Protein AF-A0A2D8NLB7-F1 (afdb_monomer)

Secondary structure (DSSP, 8-state):
-HHHHHHHHHHHTT-EEEEE-SSEEEEEEEEPPPHHHHHHHHHHHHTT------EEEEEEEEE-TTS-EEEEEE-PPPTTS---TTT---SEETT----------

Foldseek 3Di:
DVVVVVVVVLVVLQWAWDDDDPFKTKTKHKQAFDPVLVVVQVVCVVVVHDGDGIWIKMWMWGQDPVRWIWIDIDTDDDPPGDPPVSNDDDGTIDPPPPPPDPPDD

Structure (mmCIF, N/CA/C/O backbone):
data_AF-A0A2D8NLB7-F1
#
_entry.id   AF-A0A2D8NLB7-F1
#
loop_
_atom_site.group_PDB
_atom_site.id
_atom_site.type_symbol
_atom_site.label_atom_id
_atom_site.label_alt_id
_atom_site.label_comp_id
_atom_site.label_asym_id
_atom_site.label_entity_id
_atom_site.label_seq_id
_atom_site.pdbx_PDB_ins_code
_atom_site.Cartn_x
_atom_site.Cartn_y
_atom_site.Cartn_z
_atom_site.occupancy
_atom_site.B_iso_or_equiv
_atom_site.auth_seq_id
_atom_site.auth_comp_id
_atom_site.auth_asym_id
_atom_site.auth_atom_id
_atom_site.pdbx_PDB_model_num
ATOM 1 N N . MET A 1 1 ? -9.890 -0.763 19.628 1.00 65.69 1 MET A N 1
ATOM 2 C CA . MET A 1 1 ? -8.930 -1.892 19.518 1.00 65.69 1 MET A CA 1
ATOM 3 C C . MET A 1 1 ? -8.870 -2.518 18.120 1.00 65.69 1 MET A C 1
ATOM 5 O O . MET A 1 1 ? -7.811 -3.021 17.770 1.00 65.69 1 MET A O 1
ATOM 9 N N . ALA A 1 2 ? -9.931 -2.452 17.302 1.00 78.81 2 ALA A N 1
ATOM 10 C CA . ALA A 1 2 ? -9.944 -3.029 15.949 1.00 78.81 2 ALA A CA 1
ATOM 11 C C . ALA A 1 2 ? -8.833 -2.490 15.020 1.00 78.81 2 ALA A C 1
ATOM 13 O O . ALA A 1 2 ? -8.171 -3.277 14.353 1.00 78.81 2 ALA A O 1
ATOM 14 N N . LEU A 1 3 ? -8.561 -1.177 15.045 1.00 81.25 3 LEU A N 1
ATOM 15 C CA . LEU A 1 3 ? -7.503 -0.560 14.229 1.00 81.25 3 LEU A CA 1
ATOM 16 C C . LEU A 1 3 ? -6.117 -1.152 14.529 1.00 81.25 3 LEU A C 1
ATOM 18 O O . LEU A 1 3 ? -5.390 -1.528 13.619 1.00 81.25 3 LEU A O 1
ATOM 22 N N . ALA A 1 4 ? -5.768 -1.290 15.810 1.00 83.38 4 ALA A N 1
ATOM 23 C CA . ALA A 1 4 ? -4.479 -1.845 16.220 1.00 83.38 4 ALA A CA 1
ATOM 24 C C . ALA A 1 4 ? -4.326 -3.325 15.824 1.00 83.38 4 ALA A C 1
ATOM 26 O O . ALA A 1 4 ? -3.232 -3.754 15.462 1.00 83.38 4 ALA A O 1
ATOM 27 N N . ALA A 1 5 ? -5.415 -4.101 15.870 1.00 84.94 5 ALA A N 1
ATOM 28 C CA . ALA A 1 5 ? -5.411 -5.495 15.437 1.00 84.94 5 ALA A CA 1
ATOM 29 C C . ALA A 1 5 ? -5.217 -5.626 13.917 1.00 84.94 5 ALA A C 1
ATOM 31 O O . ALA A 1 5 ? -4.393 -6.430 13.483 1.00 84.94 5 ALA A O 1
ATOM 32 N N . GLU A 1 6 ? -5.911 -4.804 13.121 1.00 83.69 6 GLU A N 1
ATOM 33 C CA . GLU A 1 6 ? -5.748 -4.772 11.662 1.00 83.69 6 GLU A CA 1
ATOM 34 C C . GLU A 1 6 ? -4.319 -4.362 11.286 1.00 83.69 6 GLU A C 1
ATOM 36 O O . GLU A 1 6 ? -3.659 -5.073 10.533 1.00 83.69 6 GLU A O 1
ATOM 41 N N . VAL A 1 7 ? -3.794 -3.282 11.875 1.00 86.06 7 VAL A N 1
ATOM 42 C CA . VAL A 1 7 ? -2.414 -2.822 11.639 1.00 86.06 7 VAL A CA 1
ATOM 43 C C . VAL A 1 7 ? -1.406 -3.927 11.955 1.00 86.06 7 VAL A C 1
ATOM 45 O O . VAL A 1 7 ? -0.535 -4.213 11.140 1.00 86.06 7 VAL A O 1
ATOM 48 N N . LYS A 1 8 ? -1.564 -4.622 13.087 1.00 87.75 8 LYS A N 1
ATOM 49 C CA . LYS A 1 8 ? -0.681 -5.732 13.472 1.00 87.75 8 LYS A CA 1
ATOM 50 C C . LYS A 1 8 ? -0.773 -6.929 12.517 1.00 87.75 8 LYS A C 1
ATOM 52 O O . LYS A 1 8 ? 0.225 -7.616 12.303 1.00 87.75 8 LYS A O 1
ATOM 57 N N . SER A 1 9 ? -1.951 -7.199 11.948 1.00 86.25 9 SER A N 1
ATOM 58 C CA . SER A 1 9 ? -2.095 -8.210 10.892 1.00 86.25 9 SER A CA 1
ATOM 59 C C . SER A 1 9 ? -1.334 -7.793 9.636 1.00 86.25 9 SER A C 1
ATOM 61 O O . SER A 1 9 ? -0.605 -8.601 9.071 1.00 86.25 9 SER A O 1
ATOM 63 N N . ARG A 1 10 ? -1.438 -6.523 9.234 1.00 86.06 10 ARG A N 1
ATOM 64 C CA . ARG A 1 10 ? -0.761 -6.000 8.039 1.00 86.06 10 ARG A CA 1
ATOM 65 C C . ARG A 1 10 ? 0.752 -5.959 8.192 1.00 86.06 10 ARG A C 1
ATOM 67 O O . ARG A 1 10 ? 1.456 -6.317 7.255 1.00 86.06 10 ARG A O 1
ATOM 74 N N . GLU A 1 11 ? 1.254 -5.626 9.377 1.00 87.25 11 GLU A N 1
ATOM 75 C CA . GLU A 1 11 ? 2.687 -5.732 9.681 1.00 87.25 11 GLU A CA 1
ATOM 76 C C . GLU A 1 11 ? 3.201 -7.165 9.482 1.00 87.25 11 GLU A C 1
ATOM 78 O O . GLU A 1 11 ? 4.278 -7.370 8.923 1.00 87.25 11 GLU A O 1
ATOM 83 N N . ARG A 1 12 ? 2.403 -8.178 9.849 1.00 86.75 12 ARG A N 1
ATOM 84 C CA . ARG A 1 12 ? 2.743 -9.589 9.602 1.00 86.75 12 ARG A CA 1
ATOM 85 C C . ARG A 1 12 ? 2.752 -9.949 8.113 1.00 86.75 12 ARG A C 1
ATOM 87 O O . ARG A 1 12 ? 3.556 -10.783 7.707 1.00 86.75 12 ARG A O 1
ATOM 94 N N . ASP A 1 13 ? 1.902 -9.309 7.316 1.00 83.94 13 ASP A N 1
ATOM 95 C CA . ASP A 1 13 ? 1.851 -9.474 5.857 1.00 83.94 13 ASP A CA 1
ATOM 96 C C . ASP A 1 13 ? 2.973 -8.700 5.129 1.00 83.94 13 ASP A C 1
ATOM 98 O O . ASP A 1 13 ? 3.065 -8.745 3.901 1.00 83.94 13 ASP A O 1
ATOM 102 N N . GLY A 1 14 ? 3.848 -8.014 5.874 1.00 84.88 14 GLY A N 1
ATOM 103 C CA . GLY A 1 14 ? 4.999 -7.285 5.344 1.00 84.88 14 GLY A CA 1
ATOM 104 C C . GLY A 1 14 ? 4.721 -5.818 5.019 1.00 84.88 14 GLY A C 1
ATOM 105 O O . GLY A 1 14 ? 5.481 -5.219 4.261 1.00 84.88 14 GLY A O 1
ATOM 106 N N . TRP A 1 15 ? 3.640 -5.237 5.541 1.00 88.69 15 TRP A N 1
ATOM 107 C CA . TRP A 1 15 ? 3.399 -3.796 5.467 1.00 88.69 15 TRP A CA 1
ATOM 108 C C . TRP A 1 15 ? 4.168 -3.057 6.567 1.00 88.69 15 TRP A C 1
ATOM 110 O O . TRP A 1 15 ? 4.135 -3.447 7.730 1.00 88.69 15 TRP A O 1
ATOM 120 N N . SER A 1 16 ? 4.798 -1.943 6.225 1.00 89.44 16 SER A N 1
ATOM 121 C CA . SER A 1 16 ? 5.507 -1.068 7.159 1.00 89.44 16 SER A CA 1
ATOM 122 C C . SER A 1 16 ? 4.682 0.183 7.424 1.00 89.44 16 SER A C 1
ATOM 124 O O . SER A 1 16 ? 4.165 0.788 6.491 1.00 89.44 16 SER A O 1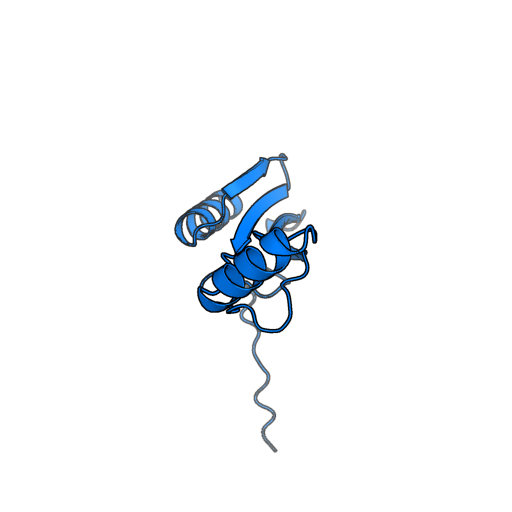
ATOM 126 N N . VAL A 1 17 ? 4.540 0.608 8.679 1.00 90.75 17 VAL A N 1
ATOM 127 C CA . VAL A 1 17 ? 3.805 1.845 8.984 1.00 90.75 17 VAL A CA 1
ATOM 128 C C . VAL A 1 17 ? 4.653 3.066 8.634 1.00 90.75 17 VAL A C 1
ATOM 130 O O . VAL A 1 17 ? 5.771 3.192 9.125 1.00 90.75 17 VAL A O 1
ATOM 133 N N . VAL A 1 18 ? 4.098 3.970 7.826 1.00 91.31 18 VAL A N 1
ATOM 134 C CA . VAL A 1 18 ? 4.749 5.227 7.419 1.00 91.31 18 VAL A CA 1
ATOM 135 C C . VAL A 1 18 ? 4.198 6.409 8.204 1.00 91.31 18 VAL A C 1
ATOM 137 O O . VAL A 1 18 ? 4.950 7.295 8.592 1.00 91.31 18 VAL A O 1
ATOM 140 N N . ASP A 1 19 ? 2.891 6.407 8.466 1.00 90.19 19 ASP A N 1
ATOM 141 C CA . ASP A 1 19 ? 2.223 7.491 9.179 1.00 90.19 19 ASP A CA 1
ATOM 142 C C . ASP A 1 19 ? 1.130 6.954 10.110 1.00 90.19 19 ASP A C 1
ATOM 144 O O . ASP A 1 19 ? 0.389 6.026 9.763 1.00 90.19 19 ASP A O 1
ATOM 148 N N . ARG A 1 20 ? 1.037 7.537 11.310 1.00 88.38 20 ARG A N 1
ATOM 149 C CA . ARG A 1 20 ? 0.019 7.214 12.318 1.00 88.38 20 ARG A CA 1
ATOM 150 C C . ARG A 1 20 ? -0.656 8.496 12.778 1.00 88.38 20 ARG A C 1
ATOM 152 O O . ARG A 1 20 ? -0.087 9.279 13.531 1.00 88.38 20 ARG A O 1
ATOM 159 N N . SER A 1 21 ? -1.912 8.640 12.393 1.00 86.31 21 SER A N 1
ATOM 160 C CA . SER A 1 21 ? -2.843 9.620 12.929 1.00 86.31 21 SER A CA 1
ATOM 161 C C . SER A 1 21 ? -3.770 8.967 13.960 1.00 86.31 21 SER A C 1
ATOM 163 O O . SER A 1 21 ? -3.894 7.744 14.038 1.00 86.31 21 SER A O 1
ATOM 165 N N . THR A 1 22 ? -4.460 9.785 14.754 1.00 81.31 22 THR A N 1
ATOM 166 C CA . THR A 1 22 ? -5.438 9.323 15.752 1.00 81.31 22 THR A CA 1
ATOM 167 C C . THR A 1 22 ? -6.568 8.503 15.121 1.00 81.31 22 THR A C 1
ATOM 169 O O . THR A 1 22 ? -7.068 7.568 15.743 1.00 81.31 22 THR A O 1
ATOM 172 N N . PHE A 1 23 ? -6.940 8.824 13.878 1.00 84.06 23 PHE A N 1
ATOM 173 C CA . PHE A 1 23 ? -8.062 8.203 13.164 1.00 84.06 23 PHE A CA 1
ATOM 174 C C . PHE A 1 23 ? -7.651 7.487 11.878 1.00 84.06 23 PHE A C 1
ATOM 176 O O . PHE A 1 23 ? -8.495 6.889 11.220 1.00 84.06 23 PHE A O 1
ATOM 183 N N . ALA A 1 24 ? -6.376 7.539 11.494 1.00 87.19 24 ALA A N 1
ATOM 184 C CA . ALA A 1 24 ? -5.912 6.937 10.253 1.00 87.19 24 ALA A CA 1
ATOM 185 C C . ALA A 1 24 ? -4.495 6.391 10.394 1.00 87.19 24 ALA A C 1
ATOM 187 O O . ALA A 1 24 ? -3.666 6.967 11.090 1.00 87.19 24 ALA A O 1
ATOM 188 N N . VAL A 1 25 ? -4.202 5.294 9.707 1.00 90.50 25 VAL A N 1
ATOM 189 C CA 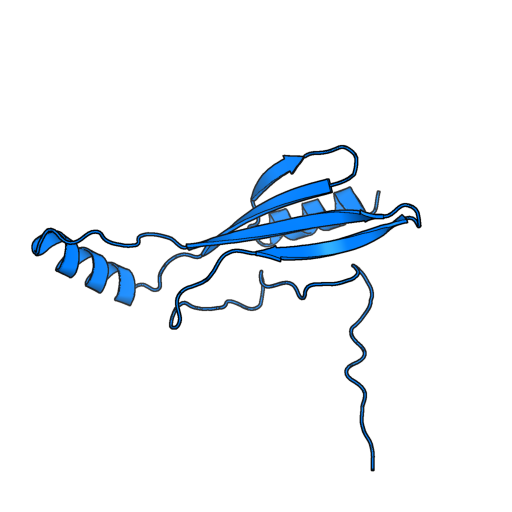. VAL A 1 25 ? -2.854 4.731 9.614 1.00 90.50 25 VAL A CA 1
ATOM 190 C C . VAL A 1 25 ? -2.524 4.520 8.149 1.00 90.50 25 VAL A C 1
ATOM 192 O O . VAL A 1 25 ? -3.295 3.891 7.424 1.00 90.50 25 VAL A O 1
ATOM 195 N N . THR A 1 26 ? -1.373 5.034 7.724 1.00 91.44 26 THR A N 1
ATOM 196 C CA . THR A 1 26 ? -0.834 4.801 6.384 1.00 91.44 26 THR A CA 1
ATOM 197 C C . THR A 1 26 ? 0.330 3.830 6.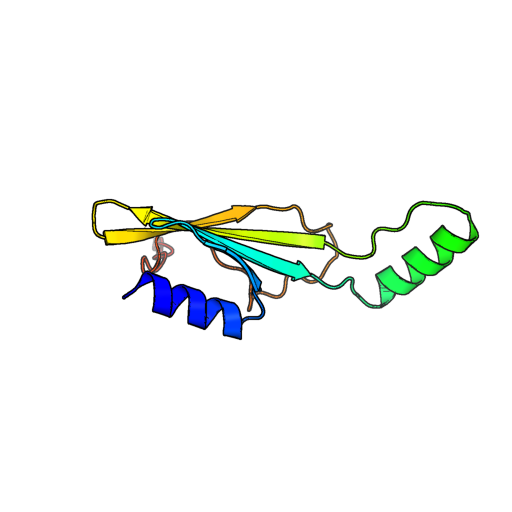484 1.00 91.44 26 THR A C 1
ATOM 199 O O . THR A 1 26 ? 1.273 4.031 7.251 1.00 91.44 26 THR A O 1
ATOM 202 N N . MET A 1 27 ? 0.261 2.765 5.700 1.00 91.94 27 MET A N 1
ATOM 203 C CA . MET A 1 27 ? 1.264 1.716 5.617 1.00 91.94 27 MET A CA 1
ATOM 204 C C . MET A 1 27 ? 1.783 1.621 4.183 1.00 91.94 27 MET A C 1
ATOM 206 O O . MET A 1 27 ? 1.052 1.917 3.241 1.00 91.94 27 MET A O 1
ATOM 210 N N . VAL A 1 28 ? 3.028 1.198 4.011 1.00 90.12 28 VAL A N 1
ATOM 211 C CA . VAL A 1 28 ? 3.669 0.965 2.716 1.00 90.12 28 VAL A CA 1
ATOM 212 C C . VAL A 1 28 ? 4.110 -0.486 2.609 1.00 90.12 28 VAL A C 1
ATOM 214 O O . VAL A 1 28 ? 4.516 -1.099 3.595 1.00 90.12 28 VAL A O 1
ATOM 217 N N . HIS A 1 29 ? 4.024 -1.043 1.413 1.00 86.94 29 HIS A N 1
ATOM 218 C CA . HIS A 1 29 ? 4.575 -2.339 1.074 1.00 86.94 29 HIS A CA 1
ATOM 219 C C . HIS A 1 29 ? 5.490 -2.196 -0.137 1.00 86.94 29 HIS A C 1
ATOM 221 O O . HIS A 1 29 ? 5.061 -1.745 -1.202 1.00 86.94 29 HIS A O 1
ATOM 227 N N . ASP A 1 30 ? 6.742 -2.612 0.034 1.00 84.25 30 ASP A N 1
ATOM 228 C CA . ASP A 1 30 ? 7.711 -2.685 -1.051 1.00 84.25 30 ASP A CA 1
ATOM 229 C C . ASP A 1 30 ? 7.468 -3.936 -1.888 1.00 84.25 30 ASP A C 1
ATOM 231 O O . ASP A 1 30 ? 7.778 -5.065 -1.487 1.00 84.25 30 ASP A O 1
ATOM 235 N N . VAL A 1 31 ? 6.951 -3.738 -3.097 1.00 80.62 31 VAL A N 1
ATOM 236 C CA . VAL A 1 31 ? 6.854 -4.811 -4.077 1.00 80.62 31 VAL A CA 1
ATOM 237 C C . VAL A 1 31 ? 8.227 -4.959 -4.712 1.00 80.62 31 VAL A C 1
ATOM 239 O O . VAL A 1 31 ? 8.706 -4.072 -5.417 1.00 80.62 31 VAL A O 1
ATOM 242 N N . ARG A 1 32 ? 8.891 -6.089 -4.458 1.00 76.38 32 ARG A N 1
ATOM 243 C CA . ARG A 1 32 ? 10.170 -6.366 -5.114 1.00 76.38 32 ARG A CA 1
ATOM 244 C C . ARG A 1 32 ? 9.953 -6.684 -6.593 1.00 76.38 32 ARG A C 1
ATOM 246 O O . ARG A 1 32 ? 9.030 -7.441 -6.920 1.00 76.38 32 ARG A O 1
ATOM 253 N N . PRO A 1 33 ? 10.831 -6.183 -7.477 1.00 75.94 33 PRO A N 1
ATOM 254 C CA . PRO A 1 33 ? 10.818 -6.581 -8.869 1.00 75.94 33 PRO A CA 1
ATOM 255 C C . PRO A 1 33 ? 11.045 -8.094 -8.980 1.00 75.94 33 PRO A C 1
ATOM 257 O O . PRO A 1 33 ? 11.801 -8.681 -8.194 1.00 75.94 33 PRO A O 1
ATOM 260 N N . PRO A 1 34 ? 10.432 -8.749 -9.973 1.00 78.94 34 PRO A N 1
ATOM 261 C CA . PRO A 1 34 ? 10.799 -10.114 -10.301 1.00 78.94 34 PRO A CA 1
ATOM 262 C C . PRO A 1 34 ? 12.269 -10.165 -10.742 1.00 78.94 34 PRO A C 1
ATOM 264 O O . PRO A 1 34 ? 12.810 -9.203 -11.286 1.00 78.94 34 PRO A O 1
ATOM 267 N N . TRP A 1 35 ? 12.926 -11.306 -10.537 1.00 83.31 35 TRP A N 1
ATOM 268 C CA . TRP A 1 35 ? 14.361 -11.457 -10.810 1.00 83.31 35 TRP A CA 1
ATOM 269 C C . TRP A 1 35 ? 14.746 -11.104 -12.259 1.00 83.31 35 TRP A C 1
ATOM 271 O O . TRP A 1 35 ? 15.820 -10.557 -12.492 1.00 83.31 35 TRP A O 1
ATOM 281 N N . TRP A 1 36 ? 13.861 -11.346 -13.233 1.00 82.00 36 TRP A N 1
ATOM 282 C CA . TRP A 1 36 ? 14.102 -10.978 -14.630 1.00 82.00 36 TRP A CA 1
ATOM 283 C C . TRP A 1 36 ? 14.154 -9.455 -14.826 1.00 82.00 36 TRP A C 1
ATOM 285 O O . TRP A 1 36 ? 14.939 -8.967 -15.633 1.00 82.00 36 TRP A O 1
ATOM 295 N N . GLN A 1 37 ? 13.379 -8.685 -14.056 1.00 82.94 37 GLN A N 1
ATOM 296 C CA . GLN A 1 37 ? 13.390 -7.223 -14.119 1.00 82.94 37 GLN A CA 1
ATOM 297 C C . GLN A 1 37 ? 14.706 -6.669 -13.563 1.00 82.94 37 GLN A C 1
ATOM 299 O O . GLN A 1 37 ? 15.196 -5.669 -14.073 1.00 82.94 37 GLN A O 1
ATOM 304 N N . MET A 1 38 ? 15.330 -7.337 -12.586 1.00 81.44 38 MET A N 1
ATOM 305 C CA . MET A 1 38 ? 16.674 -6.966 -12.118 1.00 81.44 38 MET A CA 1
ATOM 306 C C . MET A 1 38 ? 17.714 -7.086 -13.240 1.00 81.44 38 MET A C 1
ATOM 308 O O . MET A 1 38 ? 18.580 -6.222 -13.356 1.00 81.44 38 MET A O 1
ATOM 312 N N . LEU A 1 39 ? 17.600 -8.100 -14.108 1.00 84.38 39 LEU A N 1
ATOM 313 C CA . LEU A 1 39 ? 18.458 -8.218 -15.293 1.00 84.38 39 LEU A CA 1
ATOM 314 C C . LEU A 1 39 ? 18.198 -7.089 -16.292 1.00 84.38 39 LEU A C 1
ATOM 316 O O . LEU A 1 39 ? 19.148 -6.493 -16.787 1.00 84.38 39 LEU A O 1
ATOM 320 N N . VAL A 1 40 ? 16.931 -6.755 -16.554 1.00 83.12 40 VAL A N 1
ATOM 321 C CA . VAL A 1 40 ? 16.573 -5.631 -17.438 1.00 83.12 40 VAL A CA 1
ATOM 322 C C . VAL A 1 40 ? 17.119 -4.310 -16.892 1.00 83.12 40 VAL A C 1
ATOM 324 O O . VAL A 1 40 ? 17.722 -3.547 -17.638 1.00 83.12 40 VAL A O 1
ATOM 327 N N . THR A 1 41 ? 16.971 -4.066 -15.591 1.00 83.19 41 THR A N 1
ATOM 328 C CA . THR A 1 41 ? 17.534 -2.909 -14.882 1.00 83.19 41 THR A CA 1
ATOM 329 C C . THR A 1 41 ? 19.053 -2.849 -15.025 1.00 83.19 41 THR A C 1
ATOM 331 O O . THR A 1 41 ? 19.586 -1.790 -15.347 1.00 83.19 41 THR A O 1
ATOM 334 N N . LEU A 1 42 ? 19.752 -3.975 -14.850 1.00 84.75 42 LEU A N 1
ATOM 335 C CA . LEU A 1 42 ? 21.203 -4.042 -15.026 1.00 84.75 42 LEU A CA 1
ATOM 336 C C . LEU A 1 42 ? 21.610 -3.710 -16.468 1.00 84.75 42 LEU A C 1
ATOM 338 O O . LEU A 1 42 ? 22.517 -2.912 -16.676 1.00 84.75 42 LEU A O 1
ATOM 342 N N . VAL A 1 43 ? 20.917 -4.276 -17.460 1.00 85.06 43 VAL A N 1
ATOM 343 C CA . VAL A 1 43 ? 21.169 -3.994 -18.880 1.00 85.06 43 VAL A CA 1
ATOM 344 C C . VAL A 1 43 ? 20.920 -2.517 -19.188 1.00 85.06 43 VAL A C 1
ATOM 346 O O . VAL A 1 43 ? 21.780 -1.876 -19.777 1.00 85.06 43 VAL A O 1
ATOM 349 N N . LEU A 1 44 ? 19.798 -1.942 -18.750 1.00 84.25 44 LEU A N 1
ATOM 350 C CA . LEU A 1 44 ? 19.470 -0.527 -18.961 1.00 84.25 44 LEU A CA 1
ATOM 35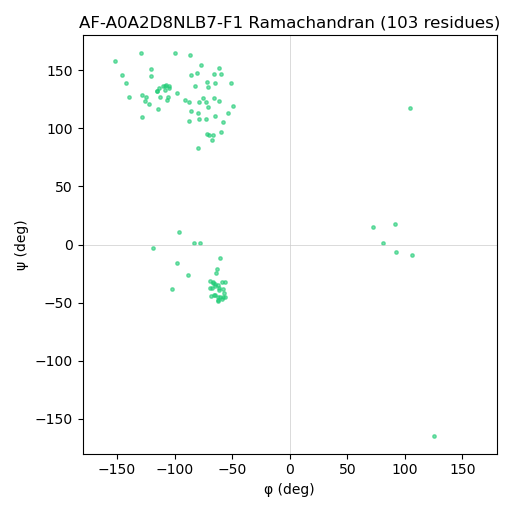1 C C . LEU A 1 44 ? 20.485 0.422 -18.310 1.00 84.25 44 LEU A C 1
ATOM 353 O O . LEU A 1 44 ? 20.858 1.424 -18.921 1.00 84.25 44 LEU A O 1
ATOM 357 N N . ALA A 1 45 ? 20.974 0.087 -17.114 1.00 85.06 45 ALA A N 1
ATOM 358 C CA . ALA A 1 45 ? 22.003 0.864 -16.432 1.00 85.06 45 ALA A CA 1
ATOM 359 C C . ALA A 1 45 ? 23.318 0.909 -17.231 1.00 85.06 45 ALA A C 1
ATOM 361 O O . ALA A 1 45 ? 23.967 1.953 -17.269 1.00 85.06 45 ALA A O 1
ATOM 362 N N . LEU A 1 46 ? 23.679 -0.174 -17.936 1.00 87.06 46 LEU A N 1
ATOM 363 C CA . LEU A 1 46 ? 24.841 -0.190 -18.839 1.00 87.06 46 LEU A CA 1
ATOM 364 C C . LEU A 1 46 ? 24.686 0.776 -20.026 1.00 87.06 46 LEU A C 1
ATOM 366 O O . LEU A 1 46 ? 25.686 1.248 -20.558 1.00 87.06 46 LEU A O 1
ATOM 370 N N . PHE A 1 47 ? 23.450 1.106 -20.412 1.00 86.38 47 PHE A N 1
ATOM 371 C CA . PHE A 1 47 ? 23.137 2.097 -21.447 1.00 86.38 47 PHE A CA 1
ATOM 372 C C . PHE A 1 47 ? 22.815 3.492 -20.878 1.00 86.38 47 PHE A C 1
ATOM 374 O O . PHE A 1 47 ? 22.339 4.356 -21.611 1.00 86.38 47 PHE A O 1
ATOM 381 N N . GLY A 1 48 ? 23.061 3.733 -19.583 1.00 80.75 48 GLY A N 1
ATOM 382 C CA . GLY A 1 48 ? 22.839 5.032 -18.938 1.00 80.75 48 GLY A CA 1
ATOM 383 C C . GLY A 1 48 ? 21.366 5.398 -18.717 1.00 80.75 48 GLY A C 1
ATOM 384 O O . GLY A 1 48 ? 21.059 6.561 -18.458 1.00 80.75 48 GLY A O 1
ATOM 385 N N . ALA A 1 49 ? 20.446 4.436 -18.819 1.00 77.56 49 ALA A N 1
ATOM 386 C CA . ALA A 1 49 ? 19.025 4.667 -18.587 1.00 77.56 49 ALA A CA 1
ATOM 387 C C . ALA A 1 49 ? 18.660 4.538 -17.097 1.00 77.56 49 ALA A C 1
ATOM 389 O O . ALA A 1 49 ? 19.208 3.707 -16.369 1.00 77.56 49 ALA A O 1
ATOM 390 N N . ALA A 1 50 ? 17.691 5.345 -16.651 1.00 69.00 50 ALA A N 1
ATOM 391 C CA . ALA A 1 50 ? 17.141 5.257 -15.303 1.00 69.00 50 ALA A CA 1
ATOM 392 C C . ALA A 1 50 ? 16.396 3.927 -15.122 1.00 69.00 50 ALA A C 1
ATOM 394 O O . ALA A 1 50 ? 15.502 3.592 -15.901 1.00 69.00 50 ALA A O 1
ATOM 395 N N . ALA A 1 51 ? 16.757 3.175 -14.085 1.00 65.44 51 ALA A N 1
ATOM 396 C CA . ALA A 1 51 ? 16.151 1.888 -13.798 1.00 65.44 51 ALA A CA 1
ATOM 397 C C . ALA A 1 51 ? 15.180 1.972 -12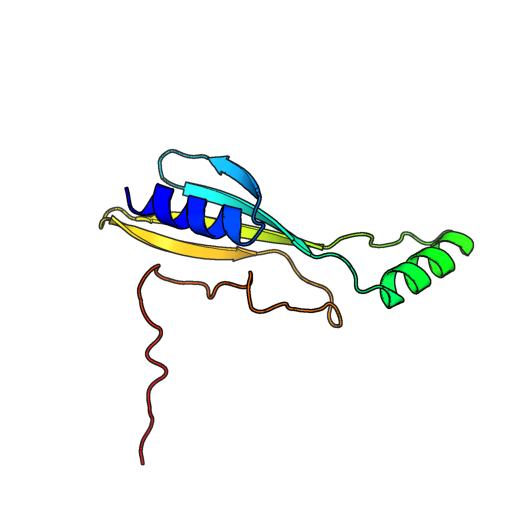.615 1.00 65.44 51 ALA A C 1
ATOM 399 O O . ALA A 1 51 ? 15.481 2.576 -11.587 1.00 65.44 51 ALA A O 1
ATOM 400 N N . ILE A 1 52 ? 14.013 1.342 -12.757 1.00 64.56 52 ILE A N 1
ATOM 401 C CA . ILE A 1 52 ? 13.002 1.267 -11.697 1.00 64.56 52 ILE A CA 1
ATOM 402 C C . ILE A 1 52 ? 13.329 0.049 -10.830 1.00 64.56 52 ILE A C 1
ATOM 404 O O . ILE A 1 52 ? 13.167 -1.094 -11.261 1.00 64.56 52 ILE A O 1
ATOM 408 N N . ALA A 1 53 ? 13.840 0.304 -9.625 1.00 65.06 53 ALA A N 1
ATOM 409 C CA . ALA A 1 53 ? 14.323 -0.735 -8.715 1.00 65.06 53 ALA A CA 1
ATOM 410 C C . ALA A 1 53 ? 13.230 -1.306 -7.794 1.00 65.06 53 ALA A C 1
ATOM 412 O O . ALA A 1 53 ? 13.333 -2.456 -7.375 1.00 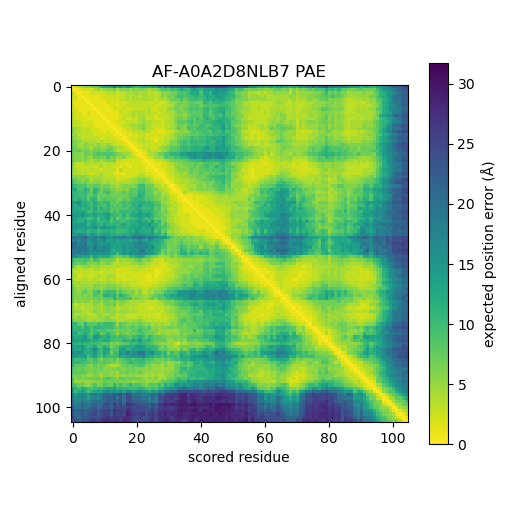65.06 53 ALA A O 1
ATOM 413 N N . SER A 1 54 ? 12.182 -0.540 -7.492 1.00 71.44 54 SER A N 1
ATOM 414 C CA . SER A 1 54 ? 11.090 -0.954 -6.606 1.00 71.44 54 SER A CA 1
ATOM 415 C C . SER A 1 54 ? 9.789 -0.240 -6.969 1.00 71.44 54 SER A C 1
ATOM 417 O O . SER A 1 54 ? 9.795 0.801 -7.629 1.00 71.44 54 SER A O 1
ATOM 419 N N . ALA A 1 55 ? 8.669 -0.838 -6.570 1.00 79.19 55 ALA A N 1
ATOM 420 C CA . ALA A 1 55 ? 7.348 -0.242 -6.660 1.00 79.19 55 ALA A CA 1
ATOM 421 C C . ALA A 1 55 ? 6.741 -0.262 -5.263 1.00 79.19 55 ALA A C 1
ATOM 423 O O . ALA A 1 55 ? 6.687 -1.308 -4.615 1.00 79.19 55 ALA A O 1
ATOM 424 N N . GLU A 1 56 ? 6.289 0.897 -4.814 1.00 84.50 56 GLU A N 1
ATOM 425 C CA . GLU A 1 56 ? 5.705 1.070 -3.493 1.00 84.50 56 GLU A CA 1
ATOM 426 C C . GLU A 1 56 ? 4.183 1.025 -3.606 1.00 84.50 56 GLU A C 1
ATOM 428 O O . GLU A 1 56 ? 3.572 1.710 -4.434 1.00 84.50 56 GLU A O 1
ATOM 433 N N . ARG A 1 57 ? 3.555 0.215 -2.757 1.00 86.75 57 ARG A N 1
ATOM 434 C CA . ARG A 1 57 ? 2.103 0.194 -2.591 1.00 86.75 57 ARG A CA 1
ATOM 435 C C . ARG A 1 57 ? 1.769 0.801 -1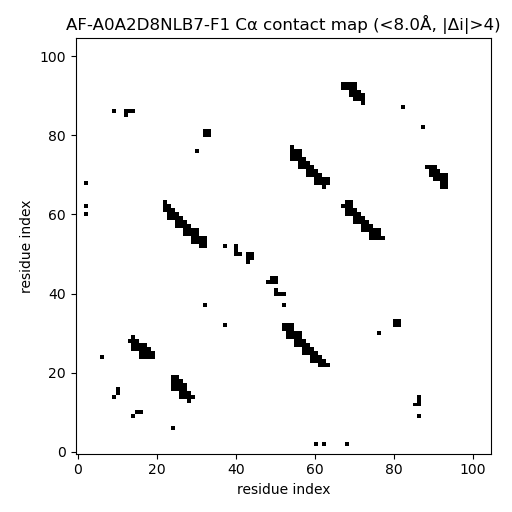.241 1.00 86.75 57 ARG A C 1
ATOM 437 O O . ARG A 1 57 ? 2.363 0.430 -0.239 1.00 86.75 57 ARG A O 1
ATOM 444 N N . TYR A 1 58 ? 0.798 1.698 -1.206 1.00 88.56 58 TYR A N 1
ATOM 445 C CA . TYR A 1 58 ? 0.361 2.384 0.002 1.00 88.56 58 TYR A CA 1
ATOM 446 C C . TYR A 1 58 ? -1.025 1.887 0.400 1.00 88.56 58 TYR A C 1
ATOM 448 O O . TYR A 1 58 ? -1.902 1.741 -0.445 1.00 88.56 58 TYR A O 1
ATOM 456 N N . LEU A 1 59 ? -1.232 1.630 1.685 1.00 89.00 59 LEU A N 1
ATOM 457 C CA . LEU A 1 59 ? -2.507 1.246 2.276 1.00 89.00 59 LEU A CA 1
ATOM 458 C C . LEU A 1 59 ? -2.853 2.258 3.353 1.00 89.00 59 LEU A C 1
ATOM 460 O O . LEU A 1 59 ? -2.126 2.419 4.329 1.00 89.00 59 LEU A O 1
ATOM 464 N N . ARG A 1 60 ? -3.991 2.916 3.192 1.00 90.12 60 ARG A N 1
ATOM 465 C CA . ARG A 1 60 ? -4.550 3.837 4.169 1.00 90.12 60 ARG A CA 1
ATOM 466 C C . ARG A 1 60 ? -5.750 3.182 4.835 1.00 90.12 60 ARG A C 1
ATOM 468 O O . ARG A 1 60 ? -6.677 2.744 4.156 1.00 90.12 60 ARG A O 1
ATOM 475 N N . ILE A 1 61 ? -5.706 3.099 6.158 1.00 89.19 61 ILE A N 1
ATOM 476 C CA . ILE A 1 61 ? -6.756 2.529 6.999 1.00 89.19 61 ILE A CA 1
ATOM 477 C C . ILE A 1 61 ? -7.326 3.658 7.843 1.00 89.19 61 ILE A C 1
ATOM 479 O O . ILE A 1 61 ? -6.608 4.228 8.659 1.00 89.19 61 ILE A O 1
ATOM 483 N N . GLU A 1 62 ? -8.597 3.982 7.655 1.00 89.62 62 GLU A N 1
ATOM 484 C CA . GLU A 1 62 ? -9.284 5.069 8.353 1.00 89.62 62 GLU A CA 1
ATOM 485 C C . GLU A 1 62 ? -10.359 4.505 9.276 1.00 89.62 62 GLU A C 1
ATOM 487 O O . GLU A 1 62 ? -11.128 3.635 8.876 1.00 89.62 62 GLU A O 1
ATOM 492 N N . ALA A 1 63 ? -10.422 5.002 10.506 1.00 87.38 63 ALA A N 1
ATOM 493 C CA . ALA A 1 63 ? -11.527 4.752 11.414 1.00 87.38 63 ALA A CA 1
ATOM 494 C C . ALA A 1 63 ? -12.620 5.796 11.173 1.00 87.38 63 ALA A C 1
ATOM 496 O O . ALA A 1 63 ? -12.375 6.998 11.273 1.00 87.38 63 ALA A O 1
ATOM 497 N N . GLN A 1 64 ? -13.822 5.328 10.854 1.00 85.56 64 GLN A N 1
ATOM 498 C CA . GLN A 1 64 ? -15.002 6.168 10.715 1.00 85.56 64 GLN A CA 1
ATOM 499 C C . GLN A 1 64 ? -15.697 6.378 12.068 1.00 85.56 64 GLN A C 1
ATOM 501 O O . GLN A 1 64 ? -15.462 5.656 13.041 1.00 85.56 64 GLN A O 1
ATOM 506 N N . ASN A 1 65 ? -16.565 7.392 12.128 1.00 80.06 65 ASN A N 1
ATOM 507 C CA . ASN A 1 65 ? -17.282 7.785 13.348 1.00 80.06 65 ASN A CA 1
ATOM 508 C C . ASN A 1 65 ? -18.231 6.699 13.885 1.00 80.06 65 ASN A C 1
ATOM 510 O O . ASN A 1 65 ? -18.577 6.719 15.062 1.0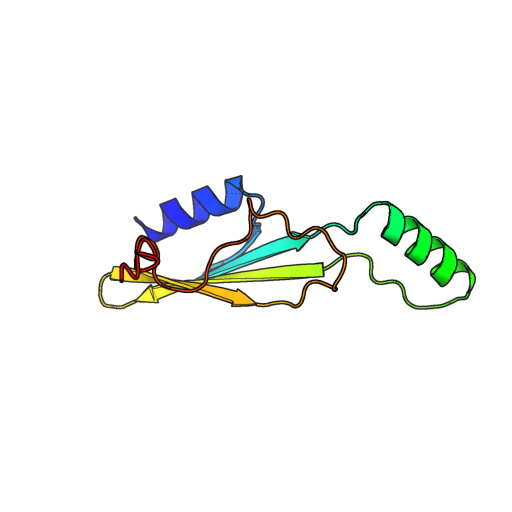0 80.06 65 ASN A O 1
ATOM 514 N N . ASP A 1 66 ? -18.641 5.753 13.043 1.00 81.81 66 ASP A N 1
ATOM 515 C CA . ASP A 1 66 ? -19.465 4.593 13.400 1.00 81.81 66 ASP A CA 1
ATOM 516 C C . ASP A 1 66 ? -18.645 3.422 13.981 1.00 81.81 66 ASP A C 1
ATOM 518 O O . ASP A 1 66 ? -19.195 2.371 14.311 1.00 81.81 66 ASP A O 1
ATOM 522 N N . GLY A 1 67 ? -17.325 3.592 14.115 1.00 78.81 67 GLY A N 1
ATOM 523 C CA . GLY A 1 67 ? -16.403 2.562 14.583 1.00 78.81 67 GLY A CA 1
ATOM 524 C C . GLY A 1 67 ? -15.992 1.558 13.505 1.00 78.81 67 GLY A C 1
ATOM 525 O O . GLY A 1 67 ? -15.215 0.646 13.807 1.00 78.81 67 GLY A O 1
ATOM 526 N N . GLN A 1 68 ? -16.462 1.714 12.263 1.00 85.31 68 GLN A N 1
ATOM 527 C CA . GLN A 1 68 ? -16.006 0.905 11.140 1.00 85.31 68 GLN A CA 1
ATOM 528 C C . GLN A 1 68 ? -14.633 1.368 10.659 1.00 85.31 68 GLN A C 1
ATOM 530 O O . GLN A 1 68 ? -14.226 2.518 10.829 1.00 85.31 68 GLN A O 1
ATOM 535 N N . LEU A 1 69 ? -13.896 0.446 10.047 1.00 87.19 69 LEU A N 1
ATOM 536 C CA . LEU A 1 69 ? -12.617 0.749 9.423 1.00 87.19 69 LEU A CA 1
ATOM 537 C C . LEU A 1 69 ? -12.779 0.693 7.911 1.00 87.19 69 LEU A C 1
ATOM 539 O O . LEU A 1 69 ? -13.365 -0.250 7.383 1.00 87.19 69 LEU A O 1
ATOM 543 N N . HIS A 1 70 ? -12.212 1.665 7.215 1.00 88.19 70 HIS A N 1
ATOM 544 C CA . HIS A 1 70 ? -12.207 1.737 5.766 1.00 88.19 70 HIS A CA 1
ATOM 545 C C . HIS A 1 70 ? -10.776 1.627 5.245 1.00 88.19 70 HIS A C 1
ATOM 547 O O . HIS A 1 70 ? -9.870 2.283 5.757 1.00 88.19 70 HIS A O 1
ATOM 553 N N . ARG A 1 71 ? -10.566 0.772 4.245 1.00 89.94 71 ARG A N 1
ATOM 554 C CA . ARG A 1 71 ? -9.271 0.537 3.606 1.00 89.94 71 ARG A CA 1
ATOM 555 C C . ARG A 1 71 ? -9.255 1.147 2.220 1.00 89.94 71 ARG A C 1
ATOM 557 O O . ARG A 1 71 ? -10.209 0.994 1.459 1.00 89.94 71 ARG A O 1
ATOM 564 N N . ARG A 1 72 ? -8.142 1.789 1.892 1.00 88.62 72 ARG A N 1
ATOM 565 C CA . ARG A 1 72 ? -7.878 2.325 0.563 1.00 88.62 72 ARG A CA 1
ATOM 566 C C . ARG A 1 72 ? -6.431 2.087 0.176 1.00 88.62 72 ARG A C 1
ATOM 568 O O . ARG A 1 72 ? -5.528 2.501 0.898 1.00 88.62 72 ARG A O 1
ATOM 575 N N . THR A 1 73 ? -6.220 1.481 -0.981 1.00 87.75 73 THR A N 1
ATOM 576 C CA . THR A 1 73 ? -4.902 1.091 -1.469 1.00 87.75 73 THR A CA 1
ATOM 577 C C . THR A 1 73 ? -4.534 1.915 -2.700 1.00 87.75 73 THR A C 1
ATOM 579 O O . THR A 1 73 ? -5.280 1.981 -3.674 1.00 87.75 73 THR A O 1
ATOM 582 N N . THR A 1 74 ? -3.367 2.548 -2.687 1.00 84.44 74 THR A N 1
ATOM 583 C CA . THR A 1 74 ? -2.860 3.413 -3.763 1.00 84.44 74 THR A CA 1
ATOM 584 C C . THR A 1 74 ? -1.433 3.020 -4.162 1.00 84.44 74 THR A C 1
ATOM 586 O O . THR A 1 74 ? -0.773 2.264 -3.456 1.00 84.44 74 THR A O 1
ATOM 589 N N . GLY A 1 75 ? -0.954 3.496 -5.317 1.00 78.88 75 GLY A N 1
ATOM 590 C CA . GLY A 1 75 ? 0.402 3.232 -5.835 1.00 78.88 75 GLY A CA 1
ATOM 591 C C . GLY A 1 75 ? 0.419 2.220 -6.982 1.00 78.88 75 GLY A C 1
ATOM 592 O O . GLY A 1 75 ? 0.001 1.079 -6.815 1.00 78.88 75 GLY A O 1
ATOM 593 N N . ASP A 1 76 ? 0.858 2.622 -8.170 1.00 75.25 76 ASP A N 1
ATOM 594 C CA . ASP A 1 76 ? 0.789 1.757 -9.349 1.00 75.25 76 ASP A CA 1
ATOM 595 C C . ASP A 1 76 ? 1.909 0.719 -9.370 1.00 75.25 76 ASP A C 1
ATOM 597 O O . ASP A 1 76 ? 3.096 1.039 -9.379 1.00 75.25 76 ASP A O 1
ATOM 601 N N . ILE A 1 77 ? 1.516 -0.552 -9.435 1.00 77.31 77 ILE A N 1
ATOM 602 C CA . ILE A 1 77 ? 2.454 -1.657 -9.623 1.00 77.31 77 ILE A CA 1
ATOM 603 C C . ILE A 1 77 ? 2.588 -1.904 -11.125 1.00 77.31 77 ILE A C 1
ATOM 605 O O . ILE A 1 77 ? 1.566 -2.174 -11.779 1.00 77.31 77 ILE A O 1
ATOM 609 N N . PRO A 1 78 ? 3.816 -1.869 -11.676 1.00 76.19 78 PRO A N 1
ATOM 610 C CA . PRO A 1 78 ? 4.045 -2.112 -13.090 1.00 76.19 78 PRO A CA 1
ATOM 611 C C . PRO A 1 78 ? 3.386 -3.405 -13.579 1.00 76.19 78 PRO A C 1
ATOM 613 O O . PRO A 1 78 ? 3.408 -4.449 -12.915 1.00 76.19 78 PRO A O 1
ATOM 616 N N . ARG A 1 79 ? 2.791 -3.349 -14.778 1.00 70.00 79 ARG A N 1
ATOM 617 C CA . ARG A 1 79 ? 2.229 -4.539 -15.430 1.00 70.00 79 ARG A CA 1
ATOM 618 C C . ARG A 1 79 ? 3.361 -5.546 -15.667 1.00 70.00 79 ARG A C 1
ATOM 620 O O . ARG A 1 79 ? 4.356 -5.212 -16.296 1.00 70.00 79 ARG A O 1
ATOM 627 N N . GLY A 1 80 ? 3.204 -6.764 -15.149 1.00 72.94 80 GLY A N 1
ATOM 628 C CA . GLY A 1 80 ? 4.208 -7.834 -15.235 1.00 72.94 80 GLY A CA 1
ATOM 629 C C . GLY A 1 80 ? 4.953 -8.118 -13.928 1.00 72.94 80 GLY A C 1
ATOM 630 O O . GLY A 1 80 ? 5.649 -9.127 -13.837 1.00 72.94 80 GLY A O 1
ATOM 631 N N . TRP A 1 81 ? 4.783 -7.283 -12.899 1.00 77.88 81 TRP A N 1
ATOM 632 C CA . TRP A 1 81 ? 5.285 -7.594 -11.562 1.00 77.88 81 TRP A CA 1
ATOM 633 C C . TRP A 1 81 ? 4.326 -8.539 -10.832 1.00 77.88 81 TRP A C 1
ATOM 635 O O . TRP A 1 81 ? 3.110 -8.483 -11.054 1.00 77.88 81 TRP A O 1
ATOM 645 N N . PRO A 1 82 ? 4.846 -9.429 -9.969 1.00 70.69 82 PRO A N 1
ATOM 646 C CA . PRO A 1 82 ? 4.016 -10.376 -9.248 1.00 70.69 82 PRO A CA 1
ATOM 647 C C . PRO A 1 82 ? 3.084 -9.633 -8.286 1.00 70.69 82 PRO A C 1
ATOM 649 O O . PRO A 1 82 ? 3.509 -9.090 -7.267 1.00 70.69 82 PRO A O 1
ATOM 652 N N . ARG A 1 83 ? 1.785 -9.653 -8.592 1.00 71.19 83 ARG A N 1
ATOM 653 C CA . ARG A 1 83 ? 0.725 -9.243 -7.665 1.00 71.19 83 ARG A CA 1
ATOM 654 C C . ARG A 1 83 ? 0.471 -10.397 -6.711 1.00 71.19 83 ARG A C 1
ATOM 656 O O . ARG A 1 83 ? -0.351 -11.278 -6.965 1.00 71.19 83 ARG A O 1
ATOM 663 N N . ASN A 1 84 ? 1.297 -10.482 -5.675 1.00 65.81 84 ASN A N 1
ATOM 664 C CA . ASN A 1 84 ? 1.172 -11.550 -4.702 1.00 65.81 84 ASN A CA 1
ATOM 665 C C . ASN A 1 84 ? -0.074 -11.276 -3.847 1.00 65.81 84 ASN A C 1
ATOM 667 O O . ASN A 1 84 ? -0.085 -10.371 -3.018 1.00 65.81 84 ASN A O 1
ATOM 671 N N . ARG A 1 85 ? -1.128 -12.073 -4.047 1.00 66.69 85 ARG A N 1
ATOM 672 C CA . ARG A 1 85 ? -2.451 -11.864 -3.428 1.00 66.69 85 ARG A CA 1
ATOM 673 C C . ARG A 1 85 ? -2.454 -11.886 -1.896 1.00 66.69 85 ARG A C 1
ATOM 675 O O . ARG A 1 85 ? -3.469 -11.568 -1.297 1.00 66.69 85 ARG A O 1
ATOM 682 N N . ARG A 1 86 ? -1.361 -12.312 -1.252 1.00 68.69 86 ARG A N 1
ATOM 683 C CA . ARG A 1 86 ? -1.281 -12.401 0.215 1.00 68.69 86 ARG A CA 1
ATOM 684 C C . ARG A 1 86 ? -1.256 -11.036 0.897 1.00 68.69 86 ARG A C 1
ATOM 686 O O . ARG A 1 86 ? -1.848 -10.906 1.958 1.00 68.69 86 ARG A O 1
ATOM 693 N N . TRP A 1 87 ? -0.587 -10.046 0.306 1.00 74.81 87 TRP A N 1
ATOM 694 C CA . TRP A 1 87 ? -0.531 -8.690 0.863 1.00 74.81 87 TRP A CA 1
ATOM 695 C C . TRP A 1 87 ? -1.545 -7.745 0.212 1.00 74.81 87 TRP A C 1
ATOM 697 O O . TRP A 1 87 ? -1.821 -6.687 0.770 1.00 74.81 87 TRP A O 1
ATOM 707 N N . GLU A 1 88 ? -2.099 -8.110 -0.948 1.00 74.50 88 GLU A N 1
ATOM 708 C CA . GLU A 1 88 ? -3.099 -7.313 -1.657 1.00 74.50 88 GLU A CA 1
ATOM 709 C C . GLU A 1 88 ? -4.439 -7.373 -0.918 1.00 74.50 88 GLU A C 1
ATOM 711 O O . GLU A 1 88 ? -4.988 -8.445 -0.660 1.00 74.50 88 GLU A O 1
ATOM 716 N N . VAL A 1 89 ? -4.957 -6.204 -0.549 1.00 77.44 89 VAL A N 1
ATOM 717 C CA . VAL A 1 89 ? -6.187 -6.075 0.232 1.00 77.44 89 VAL A CA 1
ATOM 718 C C . VAL A 1 89 ? -7.226 -5.371 -0.629 1.00 77.44 89 VAL A C 1
ATOM 720 O O . VAL A 1 89 ? -6.891 -4.354 -1.237 1.00 77.44 89 VAL A O 1
ATOM 723 N N . PRO A 1 90 ? -8.468 -5.877 -0.709 1.00 79.44 90 PRO A N 1
ATOM 724 C CA . PRO A 1 90 ? -9.524 -5.146 -1.381 1.00 79.44 90 PRO A CA 1
ATOM 725 C C . PRO A 1 90 ? -9.827 -3.853 -0.623 1.00 79.44 90 PRO A C 1
ATOM 727 O O . PRO A 1 90 ? -9.893 -3.831 0.613 1.00 79.44 90 PRO A O 1
ATOM 730 N N . ASP A 1 91 ? -10.032 -2.792 -1.392 1.00 84.75 91 ASP A N 1
ATOM 731 C CA . ASP A 1 91 ? -10.522 -1.525 -0.870 1.00 84.75 91 ASP A CA 1
ATOM 732 C C . ASP A 1 91 ? -11.953 -1.695 -0.351 1.00 84.75 91 ASP A C 1
ATOM 734 O O . ASP A 1 91 ? -12.735 -2.489 -0.879 1.00 84.75 91 ASP A O 1
ATOM 738 N N . GLY A 1 92 ? -12.288 -0.951 0.701 1.00 85.06 92 GLY A N 1
ATOM 739 C CA . GLY A 1 92 ? -13.598 -1.012 1.339 1.00 85.06 92 GLY A CA 1
ATOM 740 C C . GLY A 1 92 ? -13.540 -1.298 2.835 1.00 85.06 92 GLY A C 1
ATOM 741 O O . GLY A 1 92 ? -12.517 -1.128 3.503 1.00 85.06 92 GLY A O 1
ATOM 742 N N . LEU A 1 93 ? -14.689 -1.677 3.388 1.00 82.44 93 LEU A N 1
ATOM 743 C CA . LEU A 1 93 ? -14.873 -1.833 4.828 1.00 82.44 93 LEU A CA 1
ATOM 744 C C . LEU A 1 93 ? -14.125 -3.063 5.366 1.00 82.44 93 LEU A C 1
ATOM 746 O O . LEU A 1 93 ? -14.166 -4.155 4.794 1.00 82.44 93 LEU A O 1
ATOM 750 N N . VAL A 1 94 ? -13.432 -2.907 6.494 1.00 76.31 94 VAL A N 1
ATOM 751 C CA . VAL A 1 94 ? -12.792 -4.026 7.196 1.00 76.31 94 VAL A CA 1
ATOM 752 C C . VAL A 1 94 ? -13.873 -4.892 7.830 1.00 76.31 94 VAL A C 1
ATOM 754 O O . VAL A 1 94 ? -14.615 -4.431 8.689 1.00 76.31 94 VAL A O 1
ATOM 757 N N . GLY A 1 95 ? -13.947 -6.157 7.417 1.00 65.50 95 GLY A N 1
ATOM 758 C CA . GLY A 1 95 ? -14.921 -7.117 7.943 1.00 65.50 95 GLY A CA 1
ATOM 759 C C . GLY A 1 95 ? -16.230 -7.194 7.158 1.00 65.50 95 GLY A C 1
ATOM 760 O O . GLY A 1 95 ? -17.003 -8.117 7.395 1.00 65.50 95 GLY A O 1
ATOM 761 N N . ALA A 1 96 ? -16.448 -6.319 6.170 1.00 58.75 96 ALA A N 1
ATOM 762 C CA . ALA A 1 96 ? -17.429 -6.589 5.131 1.00 58.75 96 ALA A CA 1
ATOM 763 C C . ALA A 1 96 ? -16.847 -7.693 4.242 1.00 58.75 96 ALA A C 1
ATOM 765 O O . ALA A 1 96 ? -16.023 -7.436 3.362 1.00 58.75 96 ALA A O 1
ATOM 766 N N . SER A 1 97 ? -17.208 -8.948 4.506 1.00 45.16 97 SER A N 1
ATOM 767 C CA . SER A 1 97 ? -17.079 -9.984 3.491 1.00 45.16 97 SER A CA 1
ATOM 768 C C . SER A 1 97 ? -17.806 -9.461 2.258 1.00 45.16 97 SER A C 1
ATOM 770 O O . SER A 1 97 ? -19.020 -9.254 2.280 1.00 45.16 97 SER A O 1
ATOM 772 N N . VAL A 1 98 ? -17.053 -9.188 1.193 1.00 49.00 98 VAL A N 1
ATOM 773 C CA . VAL A 1 98 ? -17.640 -8.989 -0.126 1.00 49.00 98 VAL A CA 1
ATOM 774 C C . VAL A 1 98 ? -18.354 -10.296 -0.433 1.00 49.00 98 VAL A C 1
ATOM 776 O O . VAL A 1 98 ? -17.734 -11.290 -0.807 1.00 49.00 98 VAL A O 1
ATOM 779 N N . SER A 1 99 ? -19.657 -10.315 -0.171 1.00 41.31 99 SER A N 1
ATOM 780 C CA . SER A 1 99 ? -20.555 -11.337 -0.667 1.00 41.31 99 SER A CA 1
ATOM 781 C C . SER A 1 99 ? -20.585 -11.093 -2.164 1.00 41.31 99 SER A C 1
ATOM 783 O O . SER A 1 99 ? -21.326 -10.242 -2.644 1.00 41.31 99 SER A O 1
ATOM 785 N N . VAL A 1 100 ? -19.671 -11.740 -2.887 1.00 48.81 100 VAL A N 1
ATOM 786 C CA . VAL A 1 100 ? -19.800 -11.885 -4.332 1.00 48.81 100 VAL A CA 1
ATOM 787 C C . VAL A 1 100 ? -21.135 -12.585 -4.507 1.00 48.81 100 VAL A C 1
ATOM 789 O O . VAL A 1 100 ? -21.274 -13.744 -4.118 1.00 48.81 100 VAL A O 1
ATOM 792 N N . GLY A 1 101 ? -22.132 -11.816 -4.945 1.00 41.25 101 GLY A N 1
ATOM 793 C CA . GLY A 1 101 ? -23.469 -12.307 -5.203 1.00 41.25 101 GLY A CA 1
ATOM 794 C C . GLY A 1 101 ? -23.360 -13.550 -6.068 1.00 41.25 101 GLY A C 1
ATOM 795 O O . GLY A 1 101 ? -22.785 -13.513 -7.154 1.00 41.25 101 GLY A O 1
ATOM 796 N N . GLY A 1 102 ? -23.853 -14.664 -5.537 1.00 45.38 102 GLY A N 1
ATOM 797 C CA . GLY A 1 102 ? -24.291 -15.756 -6.377 1.00 45.38 102 GLY A CA 1
ATOM 798 C C . GLY A 1 102 ? -25.502 -15.245 -7.134 1.00 45.38 102 GLY A C 1
ATOM 799 O O . GLY A 1 102 ? -26.605 -15.278 -6.598 1.00 45.38 102 GLY A O 1
ATOM 800 N N . ASP A 1 103 ? -25.277 -14.738 -8.341 1.00 49.59 103 ASP A N 1
ATOM 801 C CA . ASP A 1 103 ? -26.327 -14.685 -9.347 1.00 49.59 103 ASP A CA 1
ATOM 802 C C . ASP A 1 103 ? -26.568 -16.133 -9.778 1.00 49.59 103 ASP A C 1
ATOM 804 O O . ASP A 1 103 ? -25.825 -16.714 -10.571 1.00 49.59 103 ASP A O 1
ATOM 808 N N . GLY A 1 104 ? -27.548 -16.751 -9.124 1.00 58.47 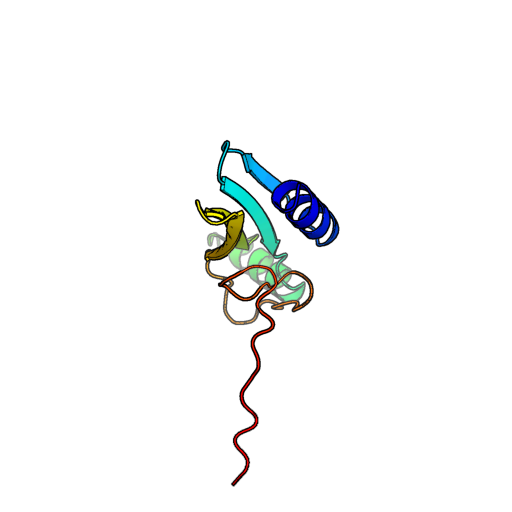104 GLY A N 1
ATOM 809 C CA . GLY A 1 104 ? -28.289 -17.853 -9.701 1.00 58.47 104 GLY A CA 1
ATOM 810 C C . GLY A 1 104 ? -29.423 -17.269 -10.527 1.00 58.47 104 GLY A C 1
ATOM 811 O O . GLY A 1 104 ? -30.292 -16.619 -9.957 1.00 58.47 104 GLY A O 1
ATOM 812 N N . ASP A 1 105 ? -29.364 -17.487 -11.836 1.00 44.91 105 ASP A N 1
ATOM 813 C CA . ASP A 1 105 ? -30.478 -17.923 -12.689 1.00 44.91 105 ASP A CA 1
ATOM 814 C C . ASP A 1 105 ? -29.922 -18.403 -14.042 1.00 44.91 105 ASP A C 1
ATOM 816 O O . ASP A 1 105 ? -29.034 -17.721 -14.611 1.00 44.91 105 ASP A O 1
#

Nearest PDB structures (foldseek):
  9jz0-assembly1_L  TM=4.868E-01  e=9.490E-02  Escherichia phage T7
  6r21-assembly1_A  TM=4.545E-01  e=1.976E-01  Escherichia phage T7
  3kg6-assembly6_D  TM=5.540E-01  e=7.237E-01  Lyngbya majuscula
  7ui9-assembly1_q  TM=2.964E-01  e=6.537E+00  Saccharomyces cerevisiae S288C

Sequence (105 aa):
MALAAEVKSRERDGWSVVDRSTFAVTMVHDVRPPWWQMLVTLVLALFGAAAIASAERYLRIEAQNDGQLHRRTTGDIPRGWPRNRRWEVPDGLVGASVSVGGDGD

Mean predicted aligned error: 9.34 Å

pLDDT: mean 78.61, std 12.1, range [41.25, 91.94]

Radius of gyration: 17.49 Å; Cα contacts (8 Å, |Δi|>4): 141; chains: 1; bounding box: 55×28×41 Å

Solvent-accessible surface area (backbone atoms only — not comparable to full-atom values): 6399 Å² total; per-residue (Å²): 113,67,67,63,52,53,52,55,52,39,44,73,56,57,35,42,80,77,46,80,55,101,49,36,38,34,28,38,30,79,44,72,61,46,73,68,52,54,52,52,34,53,56,37,45,76,73,72,42,91,59,85,77,67,34,58,32,36,39,38,39,34,56,46,98,85,72,48,40,39,36,44,70,47,62,80,70,64,92,88,51,81,79,58,68,84,62,60,69,81,66,41,54,68,85,60,74,80,72,74,74,81,82,82,132